Protein AF-A0A6G9FBU6-F1 (afdb_monomer)

Foldseek 3Di:
DQPPPVLLQDWPSQAAFWKKKKKKFPDDQVLLQVQFQVQFPDPDQAGADEDPSDDRNRQQVVCCVVQVDLQRYWYWHWDDDVRIIMTMIGGHHPPRGHDCLSSQAPFMKMKIFTPTCVVVDTHGQKIWIYHNSDTPDIHGLVVDPVSDDPDDPDDDDDPPDDDD

Mean predicted aligned error: 11.24 Å

Structure (mmCIF, N/CA/C/O backbone):
data_AF-A0A6G9FBU6-F1
#
_entry.id   AF-A0A6G9FBU6-F1
#
loop_
_atom_site.group_PDB
_atom_site.id
_atom_site.type_symbol
_atom_site.label_atom_id
_atom_site.label_alt_id
_atom_site.label_comp_id
_atom_site.label_asym_id
_atom_site.label_entity_id
_atom_site.label_seq_id
_atom_site.pdbx_PDB_ins_code
_atom_site.Cartn_x
_atom_site.Cartn_y
_atom_site.Cartn_z
_atom_site.occupancy
_atom_site.B_iso_or_equiv
_atom_site.auth_seq_id
_atom_site.auth_comp_id
_atom_site.auth_asym_id
_atom_site.auth_atom_id
_atom_site.pdbx_PDB_model_num
ATOM 1 N N . MET A 1 1 ? 3.720 20.455 5.615 1.00 29.28 1 MET A N 1
ATOM 2 C CA . MET A 1 1 ? 2.612 20.128 4.695 1.00 29.28 1 MET A CA 1
ATOM 3 C C . MET A 1 1 ? 3.011 18.840 4.021 1.00 29.28 1 MET A C 1
ATOM 5 O O . MET A 1 1 ? 3.979 18.853 3.279 1.00 29.28 1 MET A O 1
ATOM 9 N N . THR A 1 2 ? 2.375 17.727 4.366 1.00 43.16 2 THR A N 1
ATOM 10 C CA . THR A 1 2 ? 2.583 16.471 3.651 1.00 43.16 2 THR A CA 1
ATOM 11 C C . THR A 1 2 ? 1.822 16.586 2.341 1.00 43.16 2 THR A C 1
ATOM 13 O O . THR A 1 2 ? 0.592 16.595 2.342 1.00 43.16 2 THR A O 1
ATOM 16 N N . ASP A 1 3 ? 2.536 16.749 1.228 1.00 52.94 3 ASP A N 1
ATOM 17 C CA . ASP A 1 3 ? 1.919 16.600 -0.086 1.00 52.94 3 ASP A CA 1
ATOM 18 C C . ASP A 1 3 ? 1.269 15.216 -0.108 1.00 52.94 3 ASP A C 1
ATOM 20 O O . ASP A 1 3 ? 1.951 14.201 0.066 1.00 52.94 3 ASP A O 1
ATOM 24 N N . GLY A 1 4 ? -0.065 15.196 -0.187 1.00 59.97 4 GLY A N 1
ATOM 25 C CA . GLY A 1 4 ? -0.867 13.977 -0.171 1.00 59.97 4 GLY A CA 1
ATOM 26 C C . GLY A 1 4 ? -0.549 13.071 -1.361 1.00 59.97 4 GLY A C 1
ATOM 27 O O . GLY A 1 4 ? 0.438 13.236 -2.063 1.00 59.97 4 GLY A O 1
ATOM 28 N N . THR A 1 5 ? -1.405 12.105 -1.658 1.00 62.03 5 THR A N 1
ATOM 29 C CA . THR A 1 5 ? -1.118 11.097 -2.693 1.00 62.03 5 THR A CA 1
ATOM 30 C C . THR A 1 5 ? -1.281 11.590 -4.138 1.00 62.03 5 THR A C 1
ATOM 32 O O . THR A 1 5 ? -1.130 10.803 -5.065 1.00 62.03 5 THR A O 1
ATOM 35 N N . THR A 1 6 ? -1.566 12.877 -4.365 1.00 64.25 6 THR A N 1
ATOM 36 C CA . THR A 1 6 ? -1.834 13.452 -5.699 1.00 64.25 6 THR A CA 1
ATOM 37 C C . THR A 1 6 ? -0.682 13.252 -6.688 1.00 64.25 6 THR A C 1
ATOM 39 O O . THR A 1 6 ? -0.919 13.131 -7.887 1.00 64.25 6 THR A O 1
ATOM 42 N N . TRP A 1 7 ? 0.557 13.174 -6.200 1.00 62.66 7 TRP A N 1
ATOM 43 C CA . TRP A 1 7 ? 1.735 12.931 -7.034 1.00 62.66 7 TRP A CA 1
ATOM 44 C C . TRP A 1 7 ? 1.733 11.537 -7.691 1.00 62.66 7 TRP A C 1
ATOM 46 O O . TRP A 1 7 ? 2.310 11.402 -8.763 1.00 62.66 7 TRP A O 1
ATOM 56 N N . LEU A 1 8 ? 1.013 10.543 -7.143 1.00 62.72 8 LEU A N 1
ATOM 57 C CA . LEU A 1 8 ? 0.842 9.220 -7.775 1.00 62.72 8 LEU A CA 1
ATOM 58 C C . LEU A 1 8 ? 0.133 9.299 -9.138 1.00 62.72 8 LEU A C 1
ATOM 60 O O . LEU A 1 8 ? 0.214 8.369 -9.932 1.00 62.72 8 LEU A O 1
ATOM 64 N N . ALA A 1 9 ? -0.594 10.388 -9.409 1.00 61.81 9 ALA A N 1
ATOM 65 C CA . ALA A 1 9 ? -1.254 10.618 -10.692 1.00 61.81 9 ALA A CA 1
ATOM 66 C C . ALA A 1 9 ? -0.344 11.316 -11.722 1.00 61.81 9 ALA A C 1
ATOM 68 O O . ALA A 1 9 ? -0.755 11.511 -12.869 1.00 61.81 9 ALA A O 1
ATOM 69 N N . ALA A 1 10 ? 0.865 11.734 -11.330 1.00 59.66 10 ALA A N 1
ATOM 70 C CA . ALA A 1 10 ? 1.817 12.346 -12.243 1.00 59.66 10 ALA A CA 1
ATOM 71 C C . ALA A 1 10 ? 2.391 11.298 -13.210 1.00 59.66 10 ALA A C 1
ATOM 73 O O . ALA A 1 10 ? 2.614 10.141 -12.866 1.00 59.66 10 ALA A O 1
ATOM 74 N N . ARG A 1 11 ? 2.630 11.716 -14.455 1.00 51.00 11 ARG A N 1
ATOM 75 C CA . ARG A 1 11 ? 3.251 10.880 -15.487 1.00 51.00 11 ARG A CA 1
ATOM 76 C C . ARG A 1 11 ? 4.742 10.724 -15.157 1.00 51.00 11 ARG A C 1
ATOM 78 O O . ARG A 1 11 ? 5.393 11.751 -15.008 1.00 51.00 11 ARG A O 1
ATOM 85 N N . GLN A 1 12 ? 5.251 9.486 -15.115 1.00 55.28 12 GLN A N 1
ATOM 86 C CA . GLN A 1 12 ? 6.602 9.137 -14.626 1.00 55.28 12 GLN A CA 1
ATOM 87 C C . GLN A 1 12 ? 6.748 9.487 -13.148 1.00 55.28 12 GLN A C 1
ATOM 89 O O . GLN A 1 12 ? 7.362 10.483 -12.764 1.00 55.28 12 GLN A O 1
ATOM 94 N N . SER A 1 13 ? 6.093 8.686 -12.321 1.00 54.53 13 SER A N 1
ATOM 95 C CA . SER A 1 13 ? 5.977 8.906 -10.890 1.00 54.53 13 SER A CA 1
ATOM 96 C C . SER A 1 13 ? 7.271 8.440 -10.212 1.00 54.53 13 SER A C 1
ATOM 98 O O . SER A 1 13 ? 7.280 7.428 -9.535 1.00 54.53 13 SER A O 1
ATOM 100 N N . ILE A 1 14 ? 8.354 9.197 -10.439 1.00 52.06 14 ILE A N 1
ATOM 101 C CA . ILE A 1 14 ? 9.617 9.371 -9.681 1.00 52.06 14 ILE A CA 1
ATOM 102 C C . ILE A 1 14 ? 10.425 8.100 -9.299 1.00 52.06 14 ILE A C 1
ATOM 104 O O . ILE A 1 14 ? 11.606 8.227 -8.994 1.00 52.06 14 ILE A O 1
ATOM 108 N N . ALA A 1 15 ? 9.880 6.885 -9.358 1.00 55.84 15 ALA A N 1
ATOM 109 C CA . ALA A 1 15 ? 10.544 5.647 -8.963 1.00 55.84 15 ALA A CA 1
ATOM 110 C C . ALA A 1 15 ? 10.760 4.704 -10.150 1.00 55.84 15 ALA A C 1
ATOM 112 O O . ALA A 1 15 ? 9.829 4.320 -10.858 1.00 55.84 15 ALA A O 1
ATOM 113 N N . PHE A 1 16 ? 12.017 4.308 -1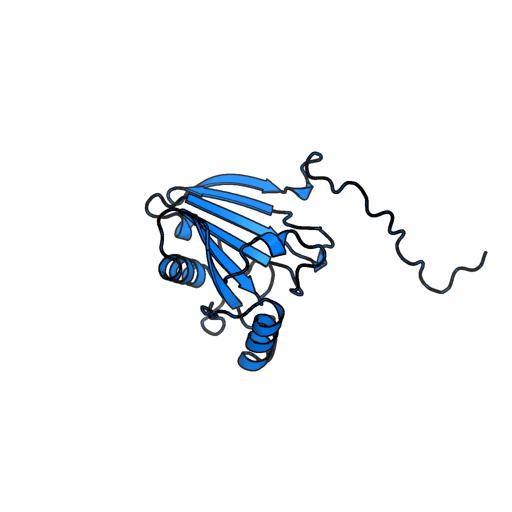0.324 1.00 50.94 16 PHE A N 1
ATOM 114 C CA . PHE A 1 16 ? 12.436 3.228 -11.208 1.00 50.94 16 PHE A CA 1
ATOM 115 C C . PHE A 1 16 ? 11.820 1.905 -10.704 1.00 50.94 16 PHE A C 1
ATOM 117 O O . PHE A 1 16 ? 11.925 1.614 -9.519 1.00 50.94 16 PHE A O 1
ATOM 124 N N . GLY A 1 17 ? 11.127 1.140 -11.557 1.00 56.94 17 GLY A N 1
ATOM 125 C CA . GLY A 1 17 ? 10.496 -0.144 -11.187 1.00 56.94 17 GLY A CA 1
ATOM 126 C C . GLY A 1 17 ? 9.031 -0.093 -10.706 1.00 56.94 17 GLY A C 1
ATOM 127 O O . GLY A 1 17 ? 8.381 -1.136 -10.652 1.00 56.94 17 GLY A O 1
ATOM 128 N N . GLY A 1 18 ? 8.461 1.093 -10.445 1.00 66.38 18 GLY A N 1
ATOM 129 C CA . GLY A 1 18 ? 7.042 1.274 -10.086 1.00 66.38 18 GLY A CA 1
ATOM 130 C C . GLY A 1 18 ? 6.733 1.407 -8.585 1.00 66.38 18 GLY A C 1
ATOM 131 O O . GLY A 1 18 ? 7.623 1.688 -7.786 1.00 66.38 18 GLY A O 1
ATOM 132 N N . HIS A 1 19 ? 5.456 1.276 -8.189 1.00 73.19 19 HIS A N 1
ATOM 133 C CA . HIS A 1 19 ? 5.036 1.364 -6.779 1.00 73.19 19 HIS A CA 1
ATOM 134 C C . HIS A 1 19 ? 4.084 0.253 -6.354 1.00 73.19 19 HIS A C 1
ATOM 136 O O . HIS A 1 19 ? 3.137 -0.106 -7.059 1.00 73.19 19 HIS A O 1
ATOM 142 N N . TYR A 1 20 ? 4.265 -0.155 -5.100 1.00 82.31 20 TYR A N 1
ATOM 143 C CA . TYR A 1 20 ? 3.299 -0.906 -4.315 1.00 82.31 20 TYR A CA 1
ATOM 144 C C . TYR A 1 20 ? 2.672 0.036 -3.275 1.00 82.31 20 TYR A C 1
ATOM 146 O O . TYR A 1 20 ? 3.335 0.509 -2.349 1.00 82.31 20 TYR A O 1
ATOM 154 N N . VAL A 1 21 ? 1.394 0.370 -3.459 1.00 87.00 21 VAL A N 1
ATOM 155 C CA . VAL A 1 21 ? 0.656 1.333 -2.631 1.00 87.00 21 VAL A CA 1
ATOM 156 C C . VAL A 1 21 ? -0.474 0.626 -1.900 1.00 87.00 21 VAL A C 1
ATOM 158 O O . VAL A 1 21 ? -1.362 0.038 -2.515 1.00 87.00 21 VAL A O 1
ATOM 161 N N . VAL A 1 22 ? -0.494 0.759 -0.577 1.00 90.69 22 VAL A N 1
ATOM 162 C CA . VAL A 1 22 ? -1.532 0.184 0.279 1.00 90.69 22 VAL A CA 1
ATOM 163 C C . VAL A 1 22 ? -2.272 1.284 1.014 1.00 90.69 22 VAL A C 1
ATOM 165 O O . VAL A 1 22 ? -1.677 2.101 1.709 1.00 90.69 22 VAL A O 1
ATOM 168 N N . LEU A 1 23 ? -3.594 1.280 0.878 1.00 91.81 23 LEU A N 1
ATOM 169 C CA . LEU A 1 23 ? -4.526 2.141 1.597 1.00 91.81 23 LEU A CA 1
ATOM 170 C C . LEU A 1 23 ? -5.306 1.276 2.581 1.00 91.81 23 LEU A C 1
ATOM 172 O O . LEU A 1 23 ? -5.965 0.323 2.171 1.00 91.81 23 LEU A O 1
ATOM 176 N N . ALA A 1 24 ? -5.273 1.613 3.866 1.00 93.69 24 ALA A N 1
ATOM 177 C CA . ALA A 1 24 ? -5.957 0.867 4.912 1.00 93.69 24 ALA A CA 1
ATOM 178 C C . ALA A 1 24 ? -6.825 1.769 5.796 1.00 93.69 24 ALA A C 1
ATOM 180 O O . ALA A 1 24 ? -6.434 2.881 6.151 1.00 93.69 24 ALA A O 1
ATOM 181 N N . ARG A 1 25 ? -8.012 1.289 6.173 1.00 94.38 25 ARG A N 1
ATOM 182 C CA . ARG A 1 25 ? -8.918 1.987 7.098 1.00 94.38 25 ARG A CA 1
ATOM 183 C C . ARG A 1 25 ? -9.085 1.192 8.382 1.00 94.38 25 ARG A C 1
ATOM 185 O O . ARG A 1 25 ? -9.408 0.009 8.325 1.00 94.38 25 ARG A O 1
ATOM 192 N N . GLY A 1 26 ? -8.938 1.868 9.521 1.00 91.19 26 GLY A N 1
ATOM 193 C CA . GLY A 1 26 ? -9.073 1.259 10.849 1.00 91.19 26 GLY A CA 1
ATOM 194 C C . GLY A 1 26 ? -7.755 0.814 11.490 1.00 91.19 26 GLY A C 1
ATOM 195 O O . GLY A 1 26 ? -7.799 0.099 12.483 1.00 91.19 26 GLY A O 1
ATOM 196 N N . VAL A 1 27 ? -6.608 1.239 10.947 1.00 93.44 27 VAL A N 1
ATOM 197 C CA . VAL A 1 27 ? -5.261 0.977 11.493 1.00 93.44 27 VAL A CA 1
ATOM 198 C C . VAL A 1 27 ? -4.424 2.254 11.536 1.00 93.44 27 VAL A C 1
ATOM 200 O O . VAL A 1 27 ? -4.665 3.202 10.774 1.00 93.44 27 VAL A O 1
ATOM 203 N N . SER A 1 28 ? -3.440 2.305 12.434 1.00 90.94 28 SER A N 1
ATOM 204 C CA . SER A 1 28 ? -2.442 3.382 12.443 1.00 90.94 28 SER A CA 1
ATOM 205 C C . SER A 1 28 ? -1.413 3.215 11.308 1.00 90.94 28 SER A C 1
ATOM 207 O O . SER A 1 28 ? -1.308 2.128 10.744 1.00 90.94 28 SER A O 1
ATOM 209 N N . PRO A 1 29 ? -0.671 4.279 10.940 1.00 88.81 29 PRO A N 1
ATOM 210 C CA . PRO A 1 29 ? 0.459 4.183 10.012 1.00 88.81 29 PRO A CA 1
ATOM 211 C C . PRO A 1 29 ? 1.485 3.136 10.434 1.00 88.81 29 PRO A C 1
ATOM 213 O O . PRO A 1 29 ? 1.853 2.298 9.619 1.00 88.81 29 PRO A O 1
ATOM 216 N N . ASP A 1 30 ? 1.865 3.139 11.709 1.00 87.88 30 ASP A N 1
ATOM 217 C CA . ASP A 1 30 ? 2.859 2.204 12.242 1.00 87.88 30 ASP A CA 1
ATOM 218 C C . ASP A 1 30 ? 2.336 0.763 12.202 1.00 87.88 30 ASP A C 1
ATOM 220 O O . ASP A 1 30 ? 3.012 -0.134 11.715 1.00 87.88 30 ASP A O 1
ATOM 224 N N . GLU A 1 31 ? 1.076 0.547 12.593 1.00 91.44 31 GLU A N 1
ATOM 225 C CA . GLU A 1 31 ? 0.449 -0.774 12.515 1.00 91.44 31 GLU A CA 1
ATOM 226 C C . GLU A 1 31 ? 0.324 -1.266 11.066 1.00 91.44 31 GLU A C 1
ATOM 228 O O . GLU A 1 31 ? 0.460 -2.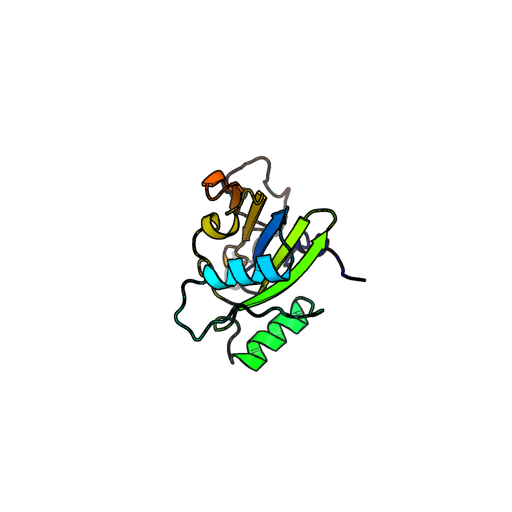461 10.799 1.00 91.44 31 GLU A O 1
ATOM 233 N N . LEU A 1 32 ? 0.061 -0.365 10.112 1.00 90.38 32 LEU A N 1
ATOM 234 C CA . LEU A 1 32 ? 0.065 -0.715 8.695 1.00 90.38 32 LEU A CA 1
ATOM 235 C C . LEU A 1 32 ? 1.467 -1.137 8.239 1.00 90.38 32 LEU A C 1
ATOM 237 O O . LEU A 1 32 ? 1.587 -2.142 7.544 1.00 90.38 32 LEU A O 1
ATOM 241 N N . ALA A 1 33 ? 2.507 -0.405 8.637 1.00 88.06 33 ALA A N 1
ATOM 242 C CA . ALA A 1 33 ? 3.886 -0.737 8.299 1.00 88.06 33 ALA A CA 1
ATOM 243 C C . ALA A 1 33 ? 4.303 -2.098 8.865 1.00 88.06 33 ALA A C 1
ATOM 245 O O . ALA A 1 33 ? 4.799 -2.929 8.110 1.00 88.06 33 ALA A O 1
ATOM 246 N N . ASP A 1 34 ? 4.008 -2.369 10.139 1.00 88.31 34 ASP A N 1
ATOM 247 C CA . ASP A 1 34 ? 4.299 -3.656 10.783 1.00 88.31 34 ASP A CA 1
ATOM 248 C C . ASP A 1 34 ? 3.621 -4.820 10.048 1.00 88.31 34 ASP A C 1
ATOM 250 O O . ASP A 1 34 ? 4.226 -5.865 9.790 1.00 88.31 34 ASP A O 1
ATOM 254 N N . ARG A 1 35 ? 2.350 -4.636 9.666 1.00 91.06 35 ARG A N 1
ATOM 255 C CA . ARG A 1 35 ? 1.593 -5.645 8.915 1.00 91.06 35 ARG A CA 1
ATOM 256 C C . ARG A 1 35 ? 2.172 -5.886 7.522 1.00 91.06 35 ARG A C 1
ATOM 258 O O . ARG A 1 35 ? 2.121 -7.023 7.069 1.00 91.06 35 ARG A O 1
ATOM 265 N N . LEU A 1 36 ? 2.689 -4.853 6.856 1.00 88.12 36 LEU A N 1
ATOM 266 C CA . LEU A 1 36 ? 3.305 -4.963 5.529 1.00 88.12 36 LEU A CA 1
ATOM 267 C C . LEU A 1 36 ? 4.709 -5.562 5.579 1.00 88.12 36 LEU A C 1
ATOM 269 O O . LEU A 1 36 ? 5.049 -6.384 4.734 1.00 88.12 36 LEU A O 1
ATOM 273 N N . ALA A 1 37 ? 5.508 -5.204 6.582 1.00 84.25 37 ALA A N 1
ATOM 274 C CA . ALA A 1 37 ? 6.814 -5.814 6.805 1.00 84.25 37 ALA A CA 1
ATOM 275 C C . ALA A 1 37 ? 6.682 -7.335 6.997 1.00 84.25 37 ALA A C 1
ATOM 277 O O . ALA A 1 37 ? 7.468 -8.103 6.453 1.00 84.25 37 ALA A O 1
ATOM 278 N N . ALA A 1 38 ? 5.624 -7.781 7.684 1.00 85.75 38 ALA A N 1
ATOM 279 C CA . ALA A 1 38 ? 5.321 -9.199 7.866 1.00 85.75 38 ALA A CA 1
ATOM 280 C C . ALA A 1 38 ? 4.873 -9.939 6.586 1.00 85.75 38 ALA A C 1
ATOM 282 O O . ALA A 1 38 ? 4.728 -11.161 6.630 1.00 85.75 38 ALA A O 1
ATOM 283 N 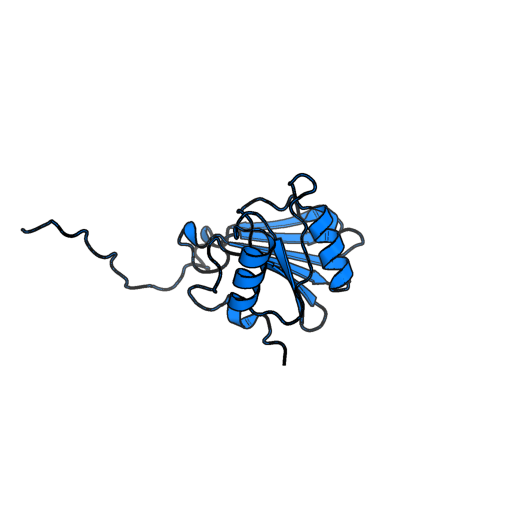N . THR A 1 39 ? 4.618 -9.235 5.476 1.00 84.81 39 THR A N 1
ATOM 284 C CA . THR A 1 39 ? 4.269 -9.840 4.177 1.00 84.81 39 THR A CA 1
ATOM 285 C C . THR A 1 39 ? 5.419 -9.825 3.170 1.00 84.81 39 THR A C 1
ATOM 287 O O . THR A 1 39 ? 5.220 -10.270 2.047 1.00 84.81 39 THR A O 1
ATOM 290 N N . VAL A 1 40 ? 6.602 -9.313 3.519 1.00 81.81 40 VAL A N 1
ATOM 291 C CA . VAL A 1 40 ? 7.768 -9.334 2.619 1.00 81.81 40 VAL A CA 1
ATOM 292 C C . VAL A 1 40 ? 8.279 -10.773 2.473 1.00 81.81 40 VAL A C 1
ATOM 294 O O . VAL A 1 40 ? 8.470 -11.470 3.468 1.00 81.81 40 VAL A O 1
ATOM 297 N N . LEU A 1 41 ? 8.476 -11.228 1.233 1.00 73.81 41 LEU A N 1
ATOM 298 C CA . LEU A 1 41 ? 8.826 -12.616 0.893 1.00 73.81 41 LEU A CA 1
ATOM 299 C C . LEU A 1 41 ? 10.321 -12.957 1.038 1.00 73.81 41 LEU A C 1
ATOM 301 O O . LEU A 1 41 ? 10.687 -14.127 0.902 1.00 73.81 41 LEU A O 1
ATOM 305 N N . TYR A 1 42 ? 11.191 -11.976 1.295 1.00 63.97 42 TYR A N 1
ATOM 306 C CA . TYR A 1 42 ? 12.627 -12.213 1.458 1.00 63.97 42 TYR A CA 1
ATOM 307 C C . TYR A 1 42 ? 13.020 -12.717 2.843 1.00 63.97 42 TYR A C 1
ATOM 309 O O . TYR A 1 42 ? 12.385 -12.427 3.856 1.00 63.97 42 TYR A O 1
ATOM 317 N N . ASP A 1 43 ? 14.146 -13.433 2.869 1.00 52.28 43 ASP A N 1
ATOM 318 C CA . ASP A 1 43 ? 14.883 -13.708 4.094 1.00 52.28 43 ASP A CA 1
ATOM 319 C C . ASP A 1 43 ? 15.442 -12.394 4.680 1.00 52.28 43 ASP A C 1
ATOM 321 O O . ASP A 1 43 ? 15.675 -11.422 3.961 1.00 52.28 43 ASP A O 1
ATOM 325 N N . THR A 1 44 ? 15.615 -12.401 5.997 1.00 50.44 44 THR A N 1
ATOM 326 C CA . THR A 1 44 ? 15.917 -11.345 6.989 1.00 50.44 44 THR A CA 1
ATOM 327 C C . THR A 1 44 ? 16.739 -10.082 6.630 1.00 50.44 44 THR A C 1
ATOM 329 O O . THR A 1 44 ? 16.816 -9.188 7.472 1.00 50.44 44 THR A O 1
ATOM 332 N N . GLU A 1 45 ? 17.329 -9.940 5.442 1.00 47.78 45 GLU A N 1
ATOM 333 C CA . GLU A 1 45 ? 18.140 -8.772 5.046 1.00 47.78 45 GLU A CA 1
ATOM 334 C C . GLU A 1 45 ? 17.321 -7.596 4.476 1.00 47.78 45 GLU A C 1
ATOM 336 O O . GLU A 1 45 ? 17.746 -6.447 4.592 1.00 47.78 45 GLU A O 1
ATOM 341 N N . HIS A 1 46 ? 16.112 -7.838 3.957 1.00 52.53 46 HIS A N 1
ATOM 342 C CA . HIS A 1 46 ? 15.288 -6.806 3.309 1.00 52.53 46 HIS A CA 1
ATOM 343 C C . HIS A 1 46 ? 14.171 -6.348 4.249 1.00 52.53 46 HIS A C 1
ATOM 345 O O . HIS A 1 46 ? 13.070 -6.899 4.270 1.00 52.53 46 HIS A O 1
ATOM 351 N N . THR A 1 47 ? 14.463 -5.351 5.084 1.00 58.47 47 THR A N 1
ATOM 352 C CA . THR A 1 47 ? 13.483 -4.828 6.046 1.00 58.47 47 THR A CA 1
ATOM 353 C C . THR A 1 47 ? 12.725 -3.652 5.447 1.00 58.47 47 THR A C 1
ATOM 355 O O . THR A 1 47 ? 13.332 -2.651 5.073 1.00 58.47 47 THR A O 1
ATOM 358 N N . ALA A 1 48 ? 11.394 -3.744 5.418 1.00 57.22 48 ALA A N 1
ATOM 359 C CA . ALA A 1 48 ? 10.540 -2.601 5.133 1.00 57.22 48 ALA A CA 1
ATOM 360 C C . ALA A 1 48 ? 10.649 -1.583 6.282 1.00 57.22 48 ALA A C 1
ATOM 362 O O . ALA A 1 48 ? 10.141 -1.821 7.379 1.00 57.22 48 ALA A O 1
ATOM 363 N N . VAL A 1 49 ? 11.334 -0.463 6.053 1.00 62.06 49 VAL A N 1
ATOM 364 C CA . VAL A 1 49 ? 11.558 0.570 7.078 1.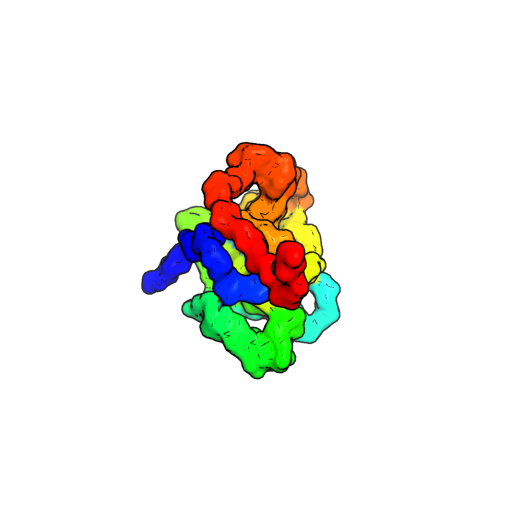00 62.06 49 VAL A CA 1
ATOM 365 C C . VAL A 1 49 ? 10.666 1.783 6.846 1.00 62.06 49 VAL A C 1
ATOM 367 O O . VAL A 1 49 ? 10.406 2.166 5.710 1.00 62.06 49 VAL A O 1
ATOM 370 N N . THR A 1 50 ? 10.178 2.405 7.919 1.00 65.00 50 THR A N 1
ATOM 371 C CA . THR A 1 50 ? 9.386 3.641 7.837 1.00 65.00 50 THR A CA 1
ATOM 372 C C . THR A 1 50 ? 10.301 4.830 7.600 1.00 65.00 50 THR A C 1
ATOM 374 O O . THR A 1 50 ? 11.214 5.064 8.394 1.00 65.00 50 THR A O 1
ATOM 377 N N . VAL A 1 51 ? 10.048 5.612 6.553 1.00 62.66 51 VAL A N 1
ATOM 378 C CA . VAL A 1 51 ? 11.044 6.579 6.077 1.00 62.66 51 VAL A CA 1
ATOM 379 C C . VAL A 1 51 ? 10.549 8.016 6.177 1.00 62.66 51 VAL A C 1
ATOM 381 O O . VAL A 1 51 ? 10.459 8.730 5.188 1.00 62.66 51 VAL A O 1
ATOM 384 N N . GLY A 1 52 ? 10.228 8.428 7.409 1.00 60.31 52 GLY A N 1
ATOM 385 C CA . GLY A 1 52 ? 10.017 9.825 7.820 1.00 60.31 52 GLY A CA 1
ATOM 386 C C . GLY A 1 52 ? 9.261 10.724 6.827 1.00 60.31 52 GLY A C 1
ATOM 387 O O . GLY A 1 52 ? 8.321 10.298 6.161 1.00 60.31 52 GLY A O 1
ATOM 388 N N . ASP A 1 53 ? 9.688 11.987 6.730 1.00 59.88 53 ASP A N 1
ATOM 389 C CA . ASP A 1 53 ? 9.146 12.982 5.787 1.00 59.88 53 ASP A CA 1
ATOM 390 C C . ASP A 1 53 ? 9.818 12.918 4.396 1.00 59.88 53 ASP A C 1
ATOM 392 O O . ASP A 1 53 ? 9.710 13.858 3.603 1.00 59.88 53 ASP A O 1
ATOM 396 N N . HIS A 1 54 ? 10.531 11.831 4.080 1.00 61.22 54 HIS A N 1
ATOM 397 C CA . HIS A 1 54 ? 11.247 11.712 2.813 1.00 61.22 54 HIS A CA 1
ATOM 398 C C . HIS A 1 54 ? 10.268 11.633 1.632 1.00 61.22 54 HIS A C 1
ATOM 400 O O . HIS A 1 54 ? 9.247 10.937 1.654 1.00 61.22 54 HIS A O 1
ATOM 406 N N . THR A 1 55 ? 10.577 12.387 0.580 1.00 63.19 55 THR A N 1
ATOM 407 C CA . THR A 1 55 ? 9.847 12.394 -0.694 1.00 63.19 55 THR A CA 1
ATOM 408 C C . THR A 1 55 ? 10.589 11.530 -1.719 1.00 63.19 55 THR A C 1
ATOM 410 O O . THR A 1 55 ? 11.748 11.182 -1.505 1.00 63.19 55 THR A O 1
ATOM 413 N N . GLY A 1 56 ? 9.926 11.154 -2.819 1.00 64.56 56 GLY A N 1
ATOM 414 C CA . GLY A 1 56 ? 10.341 10.038 -3.685 1.00 64.56 56 GLY A CA 1
ATOM 415 C C . GLY A 1 56 ? 11.825 9.973 -4.075 1.00 64.56 56 GLY A C 1
ATOM 416 O O . GLY A 1 56 ? 12.435 8.920 -3.916 1.00 64.56 56 GLY A O 1
ATOM 417 N N . GLU A 1 57 ? 12.423 11.079 -4.521 1.00 67.38 57 GLU A N 1
ATOM 418 C CA . GLU A 1 57 ? 13.846 11.119 -4.902 1.00 67.38 57 GLU A CA 1
ATOM 419 C C . GLU A 1 57 ? 14.761 10.920 -3.684 1.00 67.38 57 GLU A C 1
ATOM 421 O O . GLU A 1 57 ? 15.553 9.984 -3.659 1.00 67.38 57 GLU A O 1
ATOM 426 N N . SER A 1 58 ? 14.549 11.694 -2.613 1.00 70.81 58 SER A N 1
ATOM 427 C CA . SER A 1 58 ? 15.331 11.584 -1.368 1.00 70.81 58 SER A CA 1
ATOM 428 C C . SER A 1 58 ? 15.208 10.218 -0.685 1.00 70.81 58 SER A C 1
ATOM 430 O O . SER A 1 58 ? 16.101 9.790 0.039 1.00 70.81 58 SER A O 1
ATOM 432 N N . LEU A 1 59 ? 14.085 9.532 -0.901 1.00 70.94 59 LEU A N 1
ATOM 433 C CA . LEU A 1 59 ? 13.845 8.191 -0.394 1.00 70.94 59 LEU A CA 1
ATOM 434 C C . LEU A 1 59 ? 14.577 7.135 -1.232 1.00 70.94 59 LEU A C 1
ATOM 436 O O . LEU A 1 59 ? 15.142 6.198 -0.679 1.00 70.94 59 LEU A O 1
ATOM 440 N N . SER A 1 60 ? 14.608 7.311 -2.552 1.00 69.25 60 SER A N 1
ATOM 441 C CA . SER A 1 60 ? 15.351 6.429 -3.457 1.00 69.25 60 SER A CA 1
ATOM 442 C C . SER A 1 60 ? 16.860 6.534 -3.224 1.00 69.25 60 SER A C 1
ATOM 444 O O . SER A 1 60 ? 17.538 5.512 -3.161 1.00 69.25 60 SER A O 1
ATOM 446 N N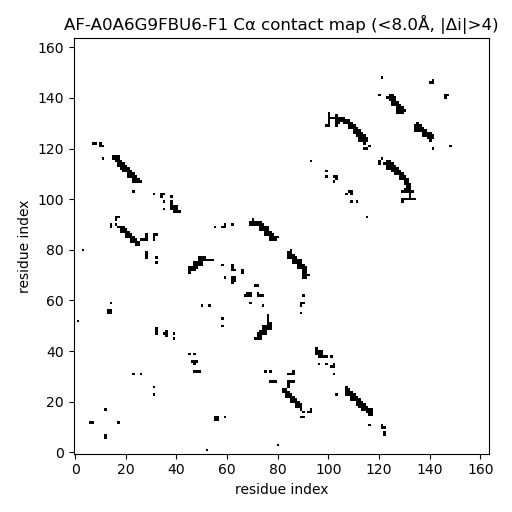 . GLU A 1 61 ? 17.367 7.754 -3.017 1.00 74.75 61 GLU A N 1
ATOM 447 C CA . GLU A 1 61 ? 18.755 8.004 -2.612 1.00 74.75 61 GLU A CA 1
ATOM 448 C C . GLU A 1 61 ? 19.074 7.328 -1.277 1.00 74.75 61 GLU A C 1
ATOM 450 O O . GLU A 1 61 ? 20.057 6.604 -1.179 1.00 74.75 61 GLU A O 1
ATOM 455 N N . LEU A 1 62 ? 18.205 7.480 -0.273 1.00 74.81 62 LEU A N 1
ATOM 456 C CA . LEU A 1 62 ? 18.407 6.866 1.038 1.00 74.81 62 LEU A CA 1
ATOM 457 C C . LEU A 1 62 ? 18.455 5.331 0.977 1.00 74.81 62 LEU A C 1
ATOM 459 O O . LEU A 1 62 ? 19.287 4.730 1.655 1.00 74.81 62 LEU A O 1
ATOM 463 N N . ILE A 1 63 ? 17.586 4.690 0.188 1.00 75.31 63 ILE A N 1
ATOM 464 C CA . ILE A 1 63 ? 17.619 3.230 0.002 1.00 75.31 63 ILE A CA 1
ATOM 465 C C . ILE A 1 63 ? 18.920 2.814 -0.686 1.00 75.31 63 ILE A C 1
ATOM 467 O O . ILE A 1 63 ? 19.618 1.938 -0.180 1.00 75.31 63 ILE A O 1
ATOM 471 N N . ASN A 1 64 ? 19.301 3.487 -1.770 1.00 75.44 64 ASN A N 1
ATOM 472 C CA . ASN A 1 64 ? 20.549 3.194 -2.468 1.00 75.44 64 ASN A CA 1
ATOM 473 C C . ASN A 1 64 ? 21.788 3.398 -1.572 1.00 75.44 64 ASN A C 1
ATOM 475 O O . ASN A 1 64 ? 22.686 2.562 -1.565 1.00 75.44 64 ASN A O 1
ATOM 479 N N . ASP A 1 65 ? 21.826 4.465 -0.773 1.00 77.50 65 ASP A N 1
ATOM 480 C CA . ASP A 1 65 ? 22.928 4.752 0.153 1.00 77.50 65 ASP A CA 1
ATOM 481 C C . ASP A 1 65 ? 23.000 3.753 1.318 1.00 77.50 65 ASP A C 1
ATOM 483 O O . ASP A 1 65 ? 24.086 3.453 1.816 1.00 77.50 65 ASP A O 1
ATOM 487 N N . THR A 1 66 ? 21.851 3.236 1.764 1.00 75.50 66 THR A N 1
ATOM 488 C CA . THR A 1 66 ? 21.771 2.302 2.897 1.00 75.50 66 THR A CA 1
ATOM 489 C C . THR A 1 66 ? 22.101 0.869 2.484 1.00 75.50 66 THR A C 1
ATOM 491 O O . THR A 1 66 ? 22.802 0.173 3.218 1.00 75.50 66 THR A O 1
ATOM 494 N N . TYR A 1 67 ? 21.603 0.428 1.326 1.00 72.06 67 TYR A N 1
ATOM 495 C CA . TYR A 1 67 ? 21.652 -0.974 0.899 1.00 72.06 67 TYR A CA 1
ATOM 496 C C . TYR A 1 67 ? 22.623 -1.228 -0.265 1.00 72.06 67 TYR A C 1
ATOM 498 O O . TYR A 1 67 ? 22.949 -2.374 -0.549 1.00 72.06 67 TYR A O 1
ATOM 506 N N . GLY A 1 68 ? 23.145 -0.182 -0.911 1.00 71.81 68 GLY A N 1
ATOM 507 C CA . GLY A 1 68 ? 24.087 -0.283 -2.032 1.00 71.81 68 GLY A CA 1
ATOM 508 C C . GLY A 1 68 ? 23.435 -0.548 -3.395 1.00 71.81 68 GLY A C 1
ATOM 509 O O . GLY A 1 68 ? 24.072 -0.286 -4.416 1.00 71.81 68 GLY A O 1
ATOM 510 N N . ASP A 1 69 ? 22.181 -1.009 -3.410 1.00 71.75 69 ASP A N 1
ATOM 511 C CA . ASP A 1 69 ? 21.317 -1.140 -4.585 1.00 71.75 69 ASP A CA 1
ATOM 512 C C . ASP A 1 69 ? 19.863 -0.802 -4.194 1.00 71.75 69 ASP A C 1
ATOM 514 O O . ASP A 1 69 ? 19.387 -1.150 -3.112 1.00 71.75 69 ASP A O 1
ATOM 518 N N . TYR A 1 70 ? 19.141 -0.124 -5.087 1.00 68.44 70 TYR A N 1
ATOM 519 C CA . TYR A 1 70 ? 17.717 0.188 -4.944 1.00 68.44 70 TYR A CA 1
ATOM 520 C C . TYR A 1 70 ? 16.832 -1.067 -4.843 1.00 68.44 70 TYR A C 1
ATOM 522 O O . TYR A 1 70 ? 15.772 -1.030 -4.219 1.00 68.44 70 TYR A O 1
ATOM 530 N N . TYR A 1 71 ? 17.259 -2.179 -5.443 1.00 71.19 71 TYR A N 1
ATOM 531 C CA . TYR A 1 71 ? 16.540 -3.453 -5.400 1.00 71.19 71 TYR A CA 1
ATOM 532 C C . TYR A 1 71 ? 16.747 -4.240 -4.103 1.00 71.19 71 TYR A C 1
ATOM 534 O O . TYR A 1 71 ? 15.977 -5.162 -3.844 1.00 71.19 71 TYR A O 1
ATOM 542 N N . ASP A 1 72 ? 17.739 -3.867 -3.294 1.00 74.38 72 AS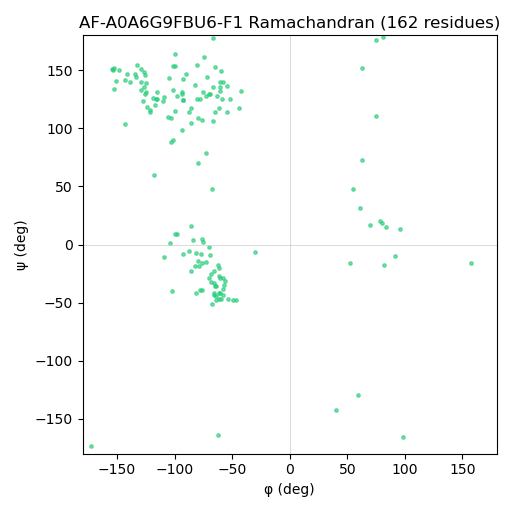P A N 1
ATOM 543 C CA . ASP A 1 72 ? 18.145 -4.616 -2.099 1.00 74.38 72 ASP A CA 1
ATOM 544 C C . ASP A 1 72 ? 17.526 -4.041 -0.805 1.00 74.38 72 ASP A C 1
ATOM 546 O O . ASP A 1 72 ? 17.858 -4.448 0.309 1.00 74.38 72 ASP A O 1
ATOM 550 N N . GLY A 1 73 ? 16.583 -3.099 -0.919 1.00 74.06 73 GLY A N 1
ATOM 551 C CA . GLY A 1 73 ? 15.878 -2.525 0.224 1.00 74.06 73 GLY A CA 1
ATOM 552 C C . GLY A 1 73 ? 14.487 -2.009 -0.125 1.00 74.06 73 GLY A C 1
ATOM 553 O O . GLY A 1 73 ? 14.231 -1.587 -1.249 1.00 74.06 73 GLY A O 1
ATOM 554 N N . ILE A 1 74 ? 13.588 -2.015 0.866 1.00 78.31 74 ILE A N 1
ATOM 555 C CA . ILE A 1 74 ? 12.218 -1.511 0.723 1.00 78.31 74 ILE A CA 1
ATOM 556 C C . ILE A 1 74 ? 11.980 -0.384 1.734 1.00 78.31 74 ILE A C 1
ATOM 558 O O . ILE A 1 74 ? 11.975 -0.587 2.947 1.00 78.31 74 ILE A O 1
ATOM 562 N N . GLY A 1 75 ? 11.745 0.826 1.239 1.00 78.88 75 GLY A N 1
ATOM 563 C CA . GLY A 1 75 ? 11.353 1.981 2.040 1.00 78.88 75 GLY A CA 1
ATOM 564 C C . GLY A 1 75 ? 9.846 2.203 2.006 1.00 78.88 75 GLY A C 1
ATOM 565 O O . GLY A 1 75 ? 9.261 2.331 0.934 1.00 78.88 75 GLY A O 1
ATOM 566 N N . LEU A 1 76 ? 9.205 2.311 3.171 1.00 81.69 76 LEU A N 1
ATOM 567 C CA . LEU A 1 76 ? 7.791 2.661 3.293 1.00 81.69 76 LEU A CA 1
ATOM 568 C C . LEU A 1 76 ? 7.617 4.140 3.643 1.00 81.69 76 LEU A C 1
ATOM 570 O O . LEU A 1 76 ? 7.929 4.587 4.753 1.00 81.69 76 LEU A O 1
ATOM 574 N N . ARG A 1 77 ? 7.021 4.896 2.720 1.00 82.06 77 ARG A N 1
ATOM 575 C CA . ARG A 1 77 ? 6.494 6.231 3.007 1.00 82.06 77 ARG A CA 1
ATOM 576 C C . ARG A 1 77 ? 5.080 6.107 3.555 1.00 82.06 77 ARG A C 1
ATOM 578 O O . ARG A 1 77 ? 4.174 5.658 2.852 1.00 82.06 77 ARG A O 1
ATOM 585 N N . LEU A 1 78 ? 4.889 6.539 4.795 1.00 84.44 78 LEU A N 1
ATOM 586 C CA . LEU A 1 78 ? 3.609 6.452 5.486 1.00 84.44 78 LEU A CA 1
ATOM 587 C C . LEU A 1 78 ? 2.872 7.788 5.503 1.00 84.44 78 LEU A C 1
ATOM 589 O O . LEU A 1 78 ? 3.476 8.859 5.508 1.00 84.44 78 LEU A O 1
ATOM 593 N N . GLY A 1 79 ? 1.547 7.733 5.593 1.00 83.56 79 GLY A N 1
ATOM 594 C CA . GLY A 1 79 ? 0.758 8.923 5.864 1.00 83.56 79 GLY A CA 1
ATOM 595 C C . GLY A 1 79 ? -0.713 8.642 6.116 1.00 83.56 79 GLY A C 1
ATOM 596 O O . GLY A 1 79 ? -1.154 7.499 6.238 1.00 83.56 79 GLY A O 1
ATOM 597 N N . ARG A 1 80 ? -1.484 9.724 6.227 1.00 86.25 80 ARG A N 1
ATOM 598 C CA . ARG A 1 80 ? -2.935 9.688 6.426 1.00 86.25 80 ARG A CA 1
ATOM 599 C C . ARG A 1 80 ? -3.645 10.669 5.507 1.00 86.25 80 ARG A C 1
ATOM 601 O O . ARG A 1 80 ? -3.129 11.749 5.228 1.00 86.25 80 ARG A O 1
ATOM 608 N N . ASN A 1 81 ? -4.843 10.294 5.078 1.00 83.06 81 ASN A N 1
ATOM 609 C CA . ASN A 1 81 ? -5.783 11.153 4.373 1.00 83.06 81 ASN A CA 1
ATOM 610 C C . ASN A 1 81 ? -7.215 10.822 4.827 1.00 83.06 81 ASN A C 1
ATOM 612 O O . ASN A 1 81 ? -7.781 9.796 4.445 1.00 83.06 81 ASN A O 1
ATOM 616 N N . GLY A 1 82 ? -7.786 11.678 5.679 1.00 86.88 82 GLY A N 1
ATOM 617 C CA . GLY A 1 82 ? -9.049 11.386 6.361 1.00 86.88 82 GLY A CA 1
ATOM 618 C C . GLY A 1 82 ? -8.937 10.122 7.221 1.00 86.88 82 GLY A C 1
ATOM 619 O O . GLY A 1 82 ? -7.983 9.975 7.984 1.00 86.88 82 GLY A O 1
ATOM 620 N N . ASP A 1 83 ? -9.888 9.200 7.059 1.00 90.38 83 ASP A N 1
ATOM 621 C CA . ASP A 1 83 ? -9.922 7.921 7.789 1.00 90.38 83 ASP A CA 1
ATOM 622 C C . ASP A 1 83 ? -8.940 6.873 7.244 1.00 90.38 83 ASP A C 1
ATOM 624 O O . ASP A 1 83 ? -8.790 5.792 7.821 1.00 90.38 83 ASP A O 1
ATOM 628 N N . TRP A 1 84 ? -8.300 7.158 6.109 1.00 91.62 84 TRP A N 1
ATOM 629 C CA . TRP A 1 84 ? -7.374 6.241 5.466 1.00 91.62 84 TRP A CA 1
ATOM 630 C C . TRP A 1 84 ? -5.943 6.515 5.899 1.00 91.62 84 TRP A C 1
ATOM 632 O O . TRP A 1 84 ? -5.442 7.637 5.825 1.00 91.62 84 TRP A O 1
ATOM 642 N N . THR A 1 85 ? -5.269 5.448 6.284 1.00 92.25 85 THR A N 1
ATOM 643 C CA . THR A 1 85 ? -3.822 5.370 6.404 1.00 92.25 85 THR A CA 1
ATOM 644 C C . THR A 1 85 ? -3.274 4.830 5.084 1.00 92.25 85 THR A C 1
ATOM 646 O O . THR A 1 85 ? -3.898 3.963 4.474 1.00 92.25 85 THR A O 1
ATOM 649 N N . TYR A 1 86 ? -2.128 5.326 4.627 1.00 88.88 86 TYR A N 1
ATOM 650 C CA . TYR A 1 86 ? -1.469 4.803 3.435 1.00 88.88 86 TYR A CA 1
ATOM 651 C C . TYR A 1 86 ? -0.000 4.481 3.681 1.00 88.88 86 TYR A C 1
ATOM 653 O O . TYR A 1 86 ? 0.655 5.126 4.499 1.00 88.88 86 TYR A O 1
ATOM 661 N N . ALA A 1 87 ? 0.494 3.505 2.928 1.00 88.31 87 ALA A N 1
ATOM 662 C CA . ALA A 1 87 ? 1.898 3.174 2.784 1.00 88.31 87 ALA A CA 1
ATOM 663 C C . ALA A 1 87 ? 2.229 3.096 1.292 1.00 88.31 87 ALA A C 1
ATOM 665 O O . ALA A 1 87 ? 1.488 2.485 0.520 1.00 88.31 87 ALA A O 1
ATOM 666 N N . VAL A 1 88 ? 3.327 3.726 0.890 1.00 84.00 88 VAL A N 1
ATOM 667 C CA . VAL A 1 88 ? 3.886 3.610 -0.457 1.00 84.00 88 VAL A CA 1
ATOM 668 C C . VAL A 1 88 ? 5.264 2.989 -0.333 1.00 84.00 88 VAL A C 1
ATOM 670 O O . VAL A 1 88 ? 6.117 3.554 0.353 1.00 84.00 88 VAL A O 1
ATOM 673 N N . ALA A 1 89 ? 5.460 1.839 -0.968 1.00 82.44 89 ALA A N 1
ATOM 674 C CA . ALA A 1 89 ? 6.760 1.200 -1.049 1.00 82.44 89 ALA A CA 1
ATOM 675 C C . ALA A 1 89 ? 7.603 1.817 -2.173 1.00 82.44 89 ALA A C 1
ATOM 677 O O . ALA A 1 89 ? 7.110 2.082 -3.274 1.00 82.44 89 ALA A O 1
ATOM 678 N N . TYR A 1 90 ? 8.873 2.027 -1.855 1.00 76.75 90 TYR A N 1
ATOM 679 C CA . TYR A 1 90 ? 9.947 2.436 -2.748 1.00 76.75 90 TYR A CA 1
ATOM 680 C C . TYR A 1 90 ? 11.081 1.428 -2.616 1.00 76.75 90 TYR A C 1
ATOM 682 O O . TYR A 1 90 ? 11.332 0.945 -1.513 1.00 76.75 90 TYR A O 1
ATOM 690 N N . GLY A 1 91 ? 11.794 1.167 -3.703 1.00 72.81 91 GLY A N 1
ATOM 691 C CA . GLY A 1 91 ? 12.794 0.109 -3.731 1.00 72.81 91 GLY A CA 1
ATOM 692 C C . GLY A 1 91 ? 12.163 -1.257 -3.961 1.00 72.81 91 GLY A C 1
ATOM 693 O O . GLY A 1 91 ? 10.938 -1.385 -4.071 1.00 72.81 91 GLY A O 1
ATOM 694 N N . GLY A 1 92 ? 13.019 -2.265 -4.033 1.00 69.94 92 GLY A N 1
ATOM 695 C CA . GLY A 1 92 ? 12.593 -3.634 -4.262 1.00 69.94 92 GLY A CA 1
ATOM 696 C C . GLY A 1 92 ? 12.170 -3.929 -5.704 1.00 69.94 92 GLY A C 1
ATOM 697 O O . GLY A 1 92 ? 12.151 -3.082 -6.597 1.00 69.94 92 GLY A O 1
ATOM 698 N N . ARG A 1 93 ? 11.868 -5.195 -5.944 1.00 65.12 93 ARG A N 1
ATOM 699 C CA . ARG A 1 93 ? 11.377 -5.798 -7.182 1.00 65.12 93 ARG A CA 1
ATOM 700 C C . ARG A 1 93 ? 9.856 -5.999 -7.133 1.00 65.12 93 ARG A C 1
ATOM 702 O O . ARG A 1 93 ? 9.273 -6.222 -6.070 1.00 65.12 93 ARG A O 1
ATOM 709 N N . PRO A 1 94 ? 9.189 -6.017 -8.299 1.00 61.03 94 PRO A N 1
ATOM 710 C CA . PRO A 1 94 ? 7.796 -6.441 -8.390 1.00 61.03 94 PRO A CA 1
ATOM 711 C C . PRO A 1 94 ? 7.580 -7.845 -7.800 1.00 61.03 94 PRO A C 1
ATOM 713 O O . PRO A 1 94 ? 8.345 -8.769 -8.087 1.00 61.03 94 PRO A O 1
ATOM 716 N N . GLY A 1 95 ? 6.511 -8.021 -7.016 1.00 66.62 95 GLY A N 1
ATOM 717 C CA . GLY A 1 95 ? 6.154 -9.309 -6.407 1.00 66.62 95 GLY A CA 1
ATOM 718 C C . GLY A 1 95 ? 6.863 -9.649 -5.091 1.00 66.62 95 GLY A C 1
ATOM 719 O O . GLY A 1 95 ? 6.824 -10.802 -4.674 1.00 66.62 95 GLY A O 1
ATOM 720 N N . GLU A 1 96 ? 7.501 -8.683 -4.430 1.00 75.62 96 GLU A N 1
ATOM 721 C CA . GLU A 1 96 ? 8.185 -8.901 -3.142 1.00 75.62 96 GLU A CA 1
ATOM 722 C C . GLU A 1 96 ? 7.268 -8.950 -1.925 1.00 75.62 96 GLU A C 1
ATOM 724 O O . GLU A 1 96 ? 7.649 -9.475 -0.877 1.00 75.62 96 GLU A O 1
ATOM 729 N N . PHE A 1 97 ? 6.055 -8.426 -2.060 1.00 75.56 97 PHE A N 1
ATOM 730 C CA . PHE A 1 97 ? 5.017 -8.571 -1.056 1.00 75.56 97 PHE A CA 1
ATOM 731 C C . PHE A 1 97 ? 4.140 -9.775 -1.399 1.00 75.56 97 PHE A C 1
ATOM 733 O O . PHE A 1 97 ? 3.631 -9.895 -2.514 1.00 75.56 97 PHE A O 1
ATOM 740 N N . ASP A 1 98 ? 3.940 -10.653 -0.419 1.00 76.81 98 ASP A N 1
ATOM 741 C CA . ASP A 1 98 ? 2.927 -11.702 -0.464 1.00 76.81 98 ASP A CA 1
ATOM 742 C C . ASP A 1 98 ? 1.512 -11.089 -0.430 1.00 76.81 98 ASP A C 1
ATOM 744 O O . ASP A 1 98 ? 1.316 -9.877 -0.305 1.00 76.81 98 ASP A O 1
ATOM 748 N N . SER A 1 99 ? 0.495 -11.944 -0.515 1.00 79.50 99 SER A N 1
ATOM 749 C CA . SER A 1 99 ? -0.915 -11.575 -0.439 1.00 79.50 99 SER A CA 1
ATOM 750 C C . SER A 1 99 ? -1.202 -10.538 0.667 1.00 79.50 99 SER A C 1
ATOM 752 O O . SER A 1 99 ? -0.836 -10.762 1.822 1.00 79.50 99 SER A O 1
ATOM 754 N N . PRO A 1 100 ? -1.955 -9.455 0.383 1.00 81.31 100 PRO A N 1
ATOM 755 C CA . PRO A 1 100 ? -2.386 -8.475 1.387 1.00 81.31 100 PRO A CA 1
ATOM 756 C C . PRO A 1 100 ? -3.439 -8.999 2.376 1.00 81.31 100 PRO A C 1
ATOM 758 O O . PRO A 1 100 ? -3.871 -8.267 3.272 1.00 81.31 100 PRO A O 1
ATOM 761 N N . GLU A 1 101 ? -3.904 -10.245 2.239 1.00 85.81 101 GLU A N 1
ATOM 762 C CA . GLU A 1 101 ? -4.903 -10.839 3.136 1.00 85.81 101 GLU A CA 1
ATOM 763 C C . GLU A 1 101 ? -4.560 -10.674 4.631 1.00 85.81 101 GLU A C 1
ATOM 765 O O . GLU A 1 101 ? -5.432 -10.205 5.376 1.00 85.81 101 GLU A O 1
ATOM 770 N N . PRO A 1 102 ? -3.325 -10.957 5.103 1.00 86.19 102 PRO A N 1
ATOM 771 C CA . PRO A 1 102 ? -2.927 -10.755 6.494 1.00 86.19 102 PRO A CA 1
ATOM 772 C C . PRO A 1 102 ? -3.099 -9.312 6.973 1.00 86.19 102 PRO A C 1
ATOM 774 O O . PRO A 1 102 ? -3.489 -9.098 8.123 1.00 86.19 102 PRO A O 1
ATOM 777 N N . VAL A 1 103 ? -2.882 -8.334 6.089 1.00 87.00 103 VAL A N 1
ATOM 778 C CA . VAL A 1 103 ? -2.996 -6.900 6.393 1.00 87.00 103 VAL A CA 1
ATOM 779 C C . VAL A 1 103 ? -4.445 -6.522 6.710 1.00 87.00 103 VAL A C 1
ATOM 781 O O . VAL A 1 103 ? -4.691 -5.696 7.586 1.00 87.00 103 VAL A O 1
ATOM 784 N N . SER A 1 104 ? -5.421 -7.177 6.074 1.00 91.62 104 SER A N 1
ATOM 785 C CA . SER A 1 104 ? -6.859 -6.910 6.260 1.00 91.62 104 SER A CA 1
ATOM 786 C C . SER A 1 104 ? -7.506 -7.615 7.470 1.00 91.62 104 SER A C 1
ATOM 788 O O . SER A 1 104 ? -8.723 -7.531 7.678 1.00 91.62 104 SER A O 1
ATOM 790 N N . ARG A 1 105 ? -6.726 -8.336 8.290 1.00 89.25 105 ARG A N 1
ATOM 791 C CA . ARG A 1 105 ? -7.226 -8.988 9.517 1.00 89.25 105 ARG A CA 1
ATOM 792 C C . ARG A 1 105 ? -7.822 -7.968 10.492 1.00 89.25 105 ARG A C 1
ATOM 794 O O . ARG A 1 105 ? -7.390 -6.820 10.559 1.00 89.25 105 ARG A O 1
ATOM 801 N N . GLY A 1 106 ? -8.810 -8.406 11.272 1.00 90.06 106 GLY A N 1
ATOM 802 C CA . GLY A 1 106 ? -9.497 -7.549 12.247 1.00 90.06 106 GLY A CA 1
ATOM 803 C C . GLY A 1 106 ? -10.570 -6.635 11.646 1.00 90.06 106 GLY A C 1
ATOM 804 O O . GLY A 1 106 ? -10.951 -5.663 12.283 1.00 90.06 106 GLY A O 1
ATOM 805 N N . GLY A 1 107 ? -11.060 -6.933 10.435 1.00 90.94 107 GLY A N 1
ATOM 806 C CA . GLY A 1 107 ? -12.091 -6.123 9.768 1.00 90.94 107 GLY A CA 1
ATOM 807 C C . GLY A 1 107 ? -11.551 -4.839 9.133 1.00 90.94 107 GLY A C 1
ATOM 808 O O . GLY A 1 107 ? -12.301 -3.901 8.892 1.00 90.94 107 GLY A O 1
ATOM 809 N N . VAL A 1 108 ? -10.244 -4.786 8.871 1.00 94.06 108 VAL A N 1
ATOM 810 C CA . VAL A 1 108 ? -9.589 -3.645 8.227 1.00 94.06 108 VAL A CA 1
ATOM 811 C C . VAL A 1 108 ? -9.910 -3.673 6.738 1.00 94.06 108 VAL A C 1
ATOM 813 O O . VAL A 1 108 ? -9.773 -4.708 6.082 1.00 94.06 108 VAL A O 1
ATOM 816 N N . HIS A 1 109 ? -10.335 -2.533 6.202 1.00 95.12 109 HIS A N 1
ATOM 817 C CA . HIS A 1 109 ? -10.493 -2.354 4.762 1.00 95.12 109 HIS A CA 1
ATOM 818 C C . HIS A 1 109 ? -9.129 -2.062 4.156 1.00 95.12 109 HIS A C 1
ATOM 820 O O . HIS A 1 109 ? -8.490 -1.107 4.592 1.00 95.12 109 HIS A O 1
ATOM 826 N N . VAL A 1 110 ? -8.707 -2.837 3.160 1.00 94.12 110 VAL A N 1
ATOM 827 C CA . VAL A 1 110 ? -7.405 -2.673 2.503 1.00 94.12 110 VAL A CA 1
ATOM 828 C C . VAL A 1 110 ? -7.602 -2.587 0.997 1.00 94.12 110 VAL A C 1
ATOM 830 O O . VAL A 1 110 ? -8.163 -3.502 0.402 1.00 94.12 110 VAL A O 1
ATOM 833 N N . CYS A 1 111 ? -7.127 -1.509 0.383 1.00 92.75 111 CYS A N 1
ATOM 834 C CA . CYS A 1 111 ? -7.001 -1.382 -1.063 1.00 92.75 111 CYS A CA 1
ATOM 835 C C . CYS A 1 111 ? -5.517 -1.427 -1.434 1.00 92.75 111 CYS A C 1
ATOM 837 O O . CYS A 1 111 ? -4.726 -0.644 -0.909 1.00 92.75 111 CYS A O 1
ATOM 839 N N . LEU A 1 112 ? -5.167 -2.318 -2.351 1.00 90.38 112 LEU A N 1
ATOM 840 C CA . LEU A 1 112 ? -3.861 -2.417 -2.980 1.00 90.38 112 LEU A CA 1
ATOM 841 C C . LEU A 1 112 ? -3.931 -1.795 -4.375 1.00 90.38 112 LEU A C 1
ATOM 843 O O . LEU A 1 112 ? -4.837 -2.096 -5.156 1.00 90.38 112 LEU A O 1
ATOM 847 N N . LEU A 1 113 ? -2.948 -0.959 -4.675 1.00 85.81 113 LEU A N 1
ATOM 848 C CA . LEU A 1 113 ? -2.647 -0.436 -5.996 1.00 85.81 113 LEU A CA 1
ATOM 849 C C .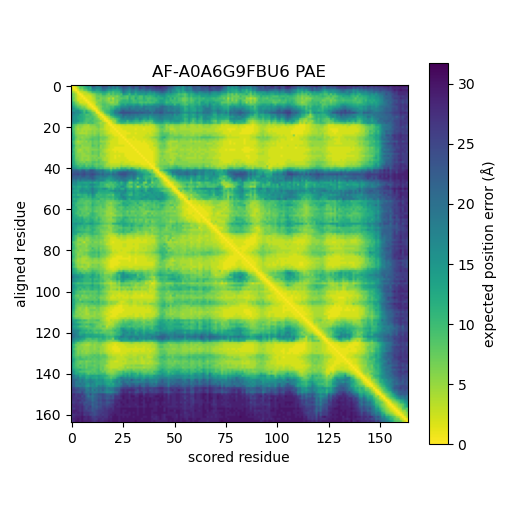 LEU A 1 113 ? -1.193 -0.788 -6.301 1.00 85.81 113 LEU A C 1
ATOM 851 O O . LEU A 1 113 ? -0.293 -0.344 -5.594 1.00 85.81 113 LEU A O 1
ATOM 855 N N . GLU A 1 114 ? -0.967 -1.573 -7.342 1.00 81.75 114 GLU A N 1
ATOM 856 C CA . GLU A 1 114 ? 0.373 -2.019 -7.722 1.00 81.75 114 GLU A CA 1
ATOM 857 C C . GLU A 1 114 ? 0.629 -1.692 -9.185 1.00 81.75 114 GLU A C 1
ATOM 859 O O . GLU A 1 114 ? -0.246 -1.915 -10.033 1.00 81.75 114 GLU A O 1
ATOM 864 N N . TYR A 1 115 ? 1.818 -1.160 -9.472 1.00 76.69 115 TYR A N 1
ATOM 865 C CA . TYR A 1 115 ? 2.261 -0.860 -10.824 1.00 76.69 115 TYR A CA 1
ATOM 866 C C . TYR A 1 115 ? 3.750 -1.005 -11.030 1.00 76.69 115 TYR A C 1
ATOM 868 O O . TYR A 1 115 ? 4.526 -0.745 -10.124 1.00 76.69 115 TYR A O 1
ATOM 876 N N . ASP A 1 116 ? 4.100 -1.356 -12.262 1.00 71.50 116 ASP A N 1
ATOM 877 C CA . ASP A 1 116 ? 5.457 -1.542 -12.760 1.00 71.50 116 ASP A CA 1
ATOM 878 C C . ASP A 1 116 ? 5.655 -0.578 -13.946 1.00 71.50 116 ASP A C 1
ATOM 880 O O . ASP A 1 116 ? 4.956 -0.699 -14.965 1.00 71.50 116 ASP A O 1
ATOM 884 N N . GLU A 1 117 ? 6.541 0.419 -13.789 1.00 65.31 117 GLU A N 1
ATOM 885 C CA . GLU A 1 117 ? 6.848 1.390 -14.858 1.00 65.31 117 GLU A CA 1
ATOM 886 C C . GLU A 1 117 ? 7.633 0.765 -16.014 1.00 65.31 117 GLU A C 1
ATOM 888 O O . GLU A 1 117 ? 7.452 1.198 -17.156 1.00 65.31 117 GLU A O 1
ATOM 893 N N . ASP A 1 118 ? 8.437 -0.275 -15.768 1.00 62.50 118 ASP A N 1
ATOM 894 C CA . ASP A 1 118 ? 9.262 -0.916 -16.801 1.00 62.50 118 ASP A CA 1
ATOM 895 C C . ASP A 1 118 ? 8.394 -1.654 -17.823 1.00 62.50 118 ASP A C 1
ATOM 897 O O . ASP A 1 118 ? 8.734 -1.769 -19.003 1.00 62.50 118 ASP A O 1
ATOM 901 N N . ASN A 1 119 ? 7.200 -2.071 -17.405 1.00 61.56 119 ASN A N 1
ATOM 902 C CA . ASN A 1 119 ? 6.188 -2.639 -18.289 1.00 61.56 119 ASN A CA 1
ATOM 903 C C . ASN A 1 119 ? 5.470 -1.578 -19.159 1.00 61.56 119 ASN A C 1
ATOM 905 O O . ASN A 1 119 ? 4.542 -1.898 -19.905 1.00 61.56 119 ASN A O 1
ATOM 909 N N . GLY A 1 120 ? 5.858 -0.299 -19.061 1.00 59.34 120 GLY A N 1
ATOM 910 C CA . GLY A 1 120 ? 5.362 0.797 -19.898 1.00 59.34 120 GLY A CA 1
ATOM 911 C C . GLY A 1 120 ? 3.900 1.187 -19.650 1.00 59.34 120 GLY A C 1
ATOM 912 O O . GLY A 1 120 ? 3.285 1.836 -20.502 1.00 59.34 120 GLY A O 1
ATOM 913 N N . LYS A 1 121 ? 3.316 0.785 -18.513 1.00 59.03 121 LYS A N 1
ATOM 914 C CA . LYS A 1 121 ? 1.908 1.040 -18.171 1.00 59.03 121 LYS A CA 1
ATOM 915 C C . LYS A 1 121 ? 1.787 2.341 -17.360 1.00 59.03 121 LYS A C 1
ATOM 917 O O . LYS A 1 121 ? 2.429 2.457 -16.321 1.00 59.03 121 LYS A O 1
ATOM 922 N N . PRO A 1 122 ? 0.975 3.327 -17.783 1.00 55.34 122 PRO A N 1
ATOM 923 C CA . PRO A 1 122 ? 0.826 4.568 -17.028 1.00 55.34 122 PRO A CA 1
ATOM 924 C C . PRO A 1 122 ? -0.131 4.388 -15.837 1.00 55.34 122 PRO A C 1
ATOM 926 O O . PRO A 1 122 ? -1.332 4.349 -16.078 1.00 55.34 122 PRO A O 1
ATOM 929 N N . VAL A 1 123 ? 0.380 4.383 -14.588 1.00 60.41 123 VAL A N 1
ATOM 930 C CA . VAL A 1 123 ? -0.398 4.513 -13.317 1.00 60.41 123 VAL A CA 1
ATOM 931 C C . VAL A 1 123 ? -1.401 3.323 -13.113 1.00 60.41 123 VAL A C 1
ATOM 933 O O . VAL A 1 123 ? -1.718 2.639 -14.081 1.00 60.41 123 VAL A O 1
ATOM 936 N N . PRO A 1 124 ? -1.799 2.879 -11.893 1.00 66.50 124 PRO A N 1
ATOM 937 C CA . PRO A 1 124 ? -1.673 1.444 -11.607 1.00 66.50 124 PRO A CA 1
ATOM 938 C C . PRO A 1 124 ? -2.452 0.440 -12.487 1.00 66.50 124 PRO A C 1
ATOM 940 O O . PRO A 1 124 ? -3.644 0.603 -12.707 1.00 66.50 124 PRO A O 1
ATOM 943 N N . PRO A 1 125 ? -1.809 -0.634 -12.991 1.00 75.25 125 PRO A N 1
ATOM 944 C CA . PRO A 1 125 ? -2.414 -1.690 -13.786 1.00 75.25 125 PRO A CA 1
ATOM 945 C C . PRO A 1 125 ? -3.119 -2.766 -12.965 1.00 75.25 125 PRO A C 1
ATOM 947 O O . PRO A 1 125 ? -3.911 -3.485 -13.577 1.00 75.25 125 PRO A O 1
ATOM 950 N N . HIS A 1 126 ? -2.847 -2.901 -11.661 1.00 80.44 126 HIS A N 1
ATOM 951 C CA . HIS A 1 126 ? -3.484 -3.874 -10.771 1.00 80.44 126 HIS A CA 1
ATOM 952 C C . HIS A 1 126 ? -4.112 -3.184 -9.553 1.00 80.44 126 HIS A C 1
ATOM 954 O O . HIS A 1 126 ? -3.489 -2.354 -8.887 1.00 80.44 126 HIS A O 1
ATOM 960 N N . PHE A 1 127 ? -5.368 -3.537 -9.281 1.00 86.56 127 PHE A N 1
ATOM 961 C CA . PHE A 1 127 ? -6.104 -3.148 -8.086 1.00 86.56 127 PHE A CA 1
ATOM 962 C C . PHE A 1 127 ? -6.634 -4.391 -7.383 1.00 86.56 127 PHE A C 1
ATOM 964 O O . PHE A 1 127 ? -7.202 -5.277 -8.027 1.00 86.56 127 PHE A O 1
ATOM 971 N N . ALA A 1 128 ? -6.556 -4.402 -6.057 1.00 90.44 128 ALA A N 1
ATOM 972 C CA . ALA A 1 128 ? -7.232 -5.394 -5.240 1.00 90.44 128 ALA A CA 1
ATOM 973 C C . ALA A 1 128 ? -7.796 -4.775 -3.959 1.00 90.44 128 ALA A C 1
ATOM 975 O O . ALA A 1 128 ? -7.231 -3.852 -3.381 1.00 90.44 128 ALA A O 1
ATOM 976 N N . TYR A 1 129 ? -8.930 -5.294 -3.508 1.00 92.81 129 TYR A N 1
ATOM 977 C CA . TYR A 1 129 ? -9.613 -4.878 -2.296 1.00 92.81 129 TYR A CA 1
ATOM 978 C C . TYR A 1 129 ? -9.855 -6.085 -1.395 1.00 92.81 129 TYR A C 1
ATOM 980 O O . TYR A 1 129 ? -10.416 -7.102 -1.816 1.00 92.81 129 TYR A O 1
ATOM 988 N N . PHE A 1 130 ? -9.458 -5.940 -0.135 1.00 94.25 130 PHE A N 1
ATOM 989 C CA . PHE A 1 130 ? -9.530 -6.961 0.895 1.00 94.25 130 PHE A CA 1
ATOM 990 C C . PHE A 1 130 ? -10.268 -6.438 2.119 1.00 94.25 130 PHE A C 1
ATOM 992 O O . PHE A 1 130 ? -10.194 -5.259 2.479 1.00 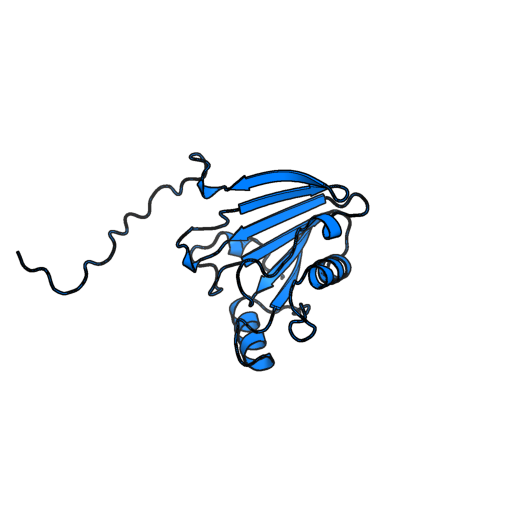94.25 130 PHE A O 1
ATOM 999 N N . HIS A 1 131 ? -10.959 -7.347 2.793 1.00 94.06 131 HIS A N 1
ATOM 1000 C CA . HIS A 1 131 ? -11.601 -7.072 4.065 1.00 94.06 131 HIS A CA 1
ATOM 1001 C C . HIS A 1 131 ? -11.717 -8.360 4.877 1.00 94.06 131 HIS A C 1
ATOM 1003 O O . HIS A 1 131 ? -12.140 -9.393 4.359 1.00 94.06 131 HIS A O 1
ATOM 1009 N N . ALA A 1 132 ? -11.366 -8.286 6.163 1.00 91.56 132 ALA A N 1
ATOM 1010 C CA . ALA A 1 132 ? -11.441 -9.411 7.093 1.00 91.56 132 ALA A CA 1
ATOM 1011 C C . ALA A 1 132 ? -10.672 -10.660 6.613 1.00 91.56 132 ALA A C 1
ATOM 1013 O O . ALA A 1 132 ? -11.186 -11.778 6.671 1.00 91.56 132 ALA A O 1
ATOM 1014 N N . ALA A 1 133 ? -9.430 -10.458 6.164 1.00 90.62 133 ALA A N 1
ATOM 1015 C CA . ALA A 1 133 ? -8.536 -11.500 5.652 1.00 90.62 133 ALA A CA 1
ATOM 1016 C C . ALA A 1 133 ? -9.062 -12.240 4.418 1.00 90.62 133 ALA A C 1
ATOM 1018 O O . ALA A 1 133 ? -8.807 -13.430 4.253 1.00 90.62 133 ALA A O 1
ATOM 1019 N N . ARG A 1 134 ? -9.842 -11.555 3.577 1.00 90.31 134 ARG A N 1
ATOM 1020 C CA . ARG A 1 134 ? -10.401 -12.129 2.352 1.00 90.31 134 ARG A CA 1
ATOM 1021 C C . ARG A 1 134 ? -10.333 -11.135 1.198 1.00 90.31 134 ARG A C 1
ATOM 1023 O O . ARG A 1 134 ? -10.644 -9.960 1.418 1.00 90.31 134 ARG A O 1
ATOM 1030 N N . PRO A 1 135 ? -10.004 -11.591 -0.022 1.00 91.88 135 PRO A N 1
ATOM 1031 C CA . PRO A 1 135 ? -10.164 -10.791 -1.222 1.00 91.88 135 PRO A CA 1
ATOM 1032 C C . PRO A 1 135 ? -11.658 -10.620 -1.490 1.00 91.88 135 PRO A C 1
ATOM 1034 O O . PRO A 1 135 ? -12.427 -11.583 -1.488 1.00 91.88 135 PRO A O 1
ATOM 1037 N N . VAL A 1 136 ? -12.078 -9.377 -1.692 1.00 93.31 136 VAL A N 1
ATOM 1038 C CA . VAL A 1 136 ? -13.461 -9.029 -2.036 1.00 93.31 136 VAL A CA 1
ATOM 1039 C C . VAL A 1 136 ? -13.569 -8.719 -3.525 1.00 93.31 136 VAL A C 1
ATOM 1041 O O . VAL A 1 136 ? -14.531 -9.131 -4.169 1.00 93.31 136 VAL A O 1
ATOM 1044 N N . SER A 1 137 ? -12.579 -8.026 -4.087 1.00 90.12 137 SER A N 1
ATOM 1045 C CA . SER A 1 137 ? -12.470 -7.798 -5.527 1.00 90.12 137 SER A CA 1
ATOM 1046 C C . SER A 1 137 ? -11.018 -7.593 -5.940 1.00 90.12 137 SER A C 1
ATOM 1048 O O . SER A 1 137 ? -10.210 -7.090 -5.167 1.00 90.12 137 SER A O 1
ATOM 1050 N N . ALA A 1 138 ? -10.686 -7.977 -7.168 1.00 87.94 138 ALA A N 1
ATOM 1051 C CA . ALA A 1 138 ? -9.406 -7.671 -7.787 1.00 87.94 138 ALA A CA 1
ATOM 1052 C C . ALA A 1 138 ? -9.598 -7.575 -9.297 1.00 87.94 138 ALA A C 1
ATOM 1054 O O . ALA A 1 138 ? -10.372 -8.341 -9.876 1.00 87.94 138 ALA A O 1
ATOM 1055 N N . PHE A 1 139 ? -8.930 -6.621 -9.930 1.00 82.1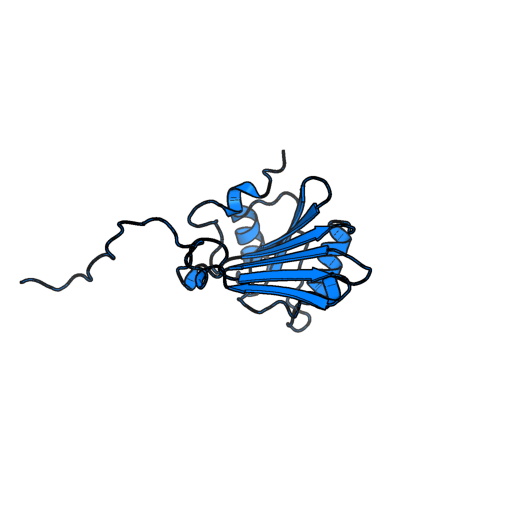2 139 PHE A N 1
ATOM 1056 C CA . PHE A 1 139 ? -8.955 -6.478 -11.376 1.00 82.12 139 PHE A CA 1
ATOM 1057 C C . PHE A 1 139 ? -7.697 -5.791 -11.883 1.00 82.12 139 PHE A C 1
ATOM 1059 O O . PHE A 1 139 ? -7.068 -4.963 -11.225 1.00 82.12 139 PHE A O 1
ATOM 1066 N N . ASN A 1 140 ? -7.356 -6.147 -13.113 1.00 76.19 140 ASN A N 1
ATOM 1067 C CA . ASN A 1 140 ? -6.305 -5.496 -13.859 1.00 76.19 140 ASN A CA 1
ATOM 1068 C C . ASN A 1 140 ? -6.897 -4.276 -14.571 1.00 76.19 140 ASN A C 1
ATOM 1070 O O . ASN A 1 140 ? -7.579 -4.432 -15.581 1.00 76.19 140 ASN A O 1
ATOM 1074 N N . MET A 1 141 ? -6.630 -3.072 -14.063 1.00 70.19 141 MET A N 1
ATOM 1075 C CA . MET A 1 141 ? -7.127 -1.808 -14.625 1.00 70.19 141 MET A CA 1
ATOM 1076 C C . MET A 1 141 ? -6.741 -1.625 -16.099 1.00 70.19 141 MET A C 1
ATOM 1078 O O . MET A 1 141 ? -7.517 -1.091 -16.876 1.00 70.19 141 MET A O 1
ATOM 1082 N N . HIS A 1 142 ? -5.592 -2.153 -16.526 1.00 62.72 142 HIS A N 1
ATOM 1083 C CA . HIS A 1 142 ? -5.154 -2.087 -17.926 1.00 62.72 142 HIS A CA 1
ATOM 1084 C C . HIS A 1 142 ? -5.932 -3.004 -18.892 1.00 62.72 142 HIS A C 1
ATOM 1086 O O . HIS A 1 142 ? -5.804 -2.850 -20.105 1.00 62.72 142 HIS A O 1
ATOM 1092 N N . LEU A 1 143 ? -6.694 -3.977 -18.378 1.00 58.66 143 LEU A N 1
ATOM 1093 C CA . LEU A 1 143 ? -7.584 -4.826 -19.182 1.00 58.66 143 LEU A CA 1
ATOM 1094 C C . LEU A 1 143 ? -9.010 -4.263 -19.242 1.00 58.66 143 LEU A C 1
ATOM 1096 O O . LEU A 1 143 ? -9.830 -4.764 -20.012 1.00 58.66 143 LEU A O 1
ATOM 1100 N N . ASP A 1 144 ? -9.298 -3.219 -18.462 1.00 56.38 144 ASP A N 1
ATOM 1101 C CA . ASP A 1 144 ? -10.543 -2.474 -18.550 1.00 56.38 144 ASP A CA 1
ATOM 1102 C C . ASP A 1 144 ? -10.401 -1.353 -19.590 1.00 56.38 144 ASP A C 1
ATOM 1104 O O . ASP A 1 144 ? -9.644 -0.393 -19.427 1.00 56.38 144 ASP A O 1
ATOM 1108 N N . ALA A 1 145 ? -11.154 -1.468 -20.686 1.00 53.16 145 ALA A N 1
ATOM 1109 C CA . ALA A 1 145 ? -11.144 -0.484 -21.762 1.00 53.16 145 ALA A CA 1
ATOM 1110 C C . ALA A 1 145 ? -11.627 0.911 -21.312 1.00 53.16 145 ALA A C 1
ATOM 1112 O O . ALA A 1 145 ? -11.337 1.894 -21.996 1.00 53.16 145 ALA A O 1
ATOM 1113 N N . SER A 1 146 ? -12.329 1.032 -20.176 1.00 56.09 146 SER A N 1
ATOM 1114 C CA . SER A 1 146 ? -12.733 2.325 -19.612 1.00 56.09 146 SER A CA 1
ATOM 1115 C C . SER A 1 146 ? -11.589 3.066 -18.915 1.00 56.09 146 SER A C 1
ATOM 1117 O O . SER A 1 146 ? -11.713 4.264 -18.670 1.00 56.09 146 SER A O 1
ATOM 1119 N N . TRP A 1 147 ? -10.494 2.372 -18.595 1.00 50.12 147 TRP A N 1
ATOM 1120 C CA . TRP A 1 147 ? -9.280 2.926 -17.980 1.00 50.12 147 TRP A CA 1
ATOM 1121 C C . TRP A 1 147 ? -8.157 3.175 -18.997 1.00 50.12 147 TRP A C 1
ATOM 1123 O O . TRP A 1 147 ? -7.035 3.534 -18.639 1.00 50.12 147 TRP A O 1
ATOM 1133 N N . GLY A 1 148 ? -8.471 3.051 -20.290 1.00 46.47 148 GLY A N 1
ATOM 1134 C CA . GLY A 1 148 ? -7.570 3.392 -21.378 1.00 46.47 148 GLY A CA 1
ATOM 1135 C C . GLY A 1 148 ? -7.196 4.872 -21.364 1.00 46.47 148 GLY A C 1
ATOM 1136 O O . GLY A 1 148 ? -8.031 5.757 -21.555 1.00 46.47 148 GLY A O 1
ATOM 1137 N N . TYR A 1 149 ? -5.906 5.130 -21.190 1.00 45.41 149 TYR A N 1
ATOM 1138 C CA . TYR A 1 149 ? -5.272 6.411 -21.456 1.00 45.41 149 TYR A CA 1
ATOM 1139 C C . TYR A 1 149 ? -5.751 7.002 -22.800 1.00 45.41 149 TYR A C 1
ATOM 1141 O O . TYR A 1 149 ? -5.517 6.425 -23.865 1.00 45.41 149 TYR A O 1
ATOM 1149 N N . GLN A 1 150 ? -6.403 8.173 -22.767 1.00 47.41 150 GLN A N 1
ATOM 1150 C CA . GLN A 1 150 ? -6.704 8.953 -23.971 1.00 47.41 150 GLN A CA 1
ATOM 1151 C C . GLN A 1 150 ? -5.416 9.595 -24.514 1.00 47.41 150 GLN A C 1
ATOM 1153 O O . GLN A 1 150 ? -5.157 10.776 -24.316 1.00 47.41 150 GLN A O 1
ATOM 1158 N N . GLY A 1 151 ? -4.613 8.790 -25.211 1.00 39.78 151 GLY A N 1
ATOM 1159 C CA . GLY A 1 151 ? -3.638 9.229 -26.206 1.00 39.78 151 GLY A CA 1
ATOM 1160 C C . GLY A 1 151 ? -2.351 9.870 -25.684 1.00 39.78 151 GLY A C 1
ATOM 1161 O O . GLY A 1 151 ? -2.318 11.035 -25.300 1.00 39.78 151 GLY A O 1
ATOM 1162 N N . SER A 1 152 ? -1.231 9.162 -25.853 1.00 41.47 152 SER A N 1
ATOM 1163 C CA . SER A 1 152 ? 0.041 9.811 -26.168 1.00 41.47 152 SER A CA 1
ATOM 1164 C C . SER A 1 152 ? 0.237 9.565 -27.638 1.00 41.47 152 SER A C 1
ATOM 1166 O O . SER A 1 152 ? 0.543 8.451 -28.058 1.00 41.47 152 SER A O 1
ATOM 1168 N N . SER A 1 153 ? 0.098 10.625 -28.412 1.00 40.12 153 SER A N 1
ATOM 1169 C CA . SER A 1 153 ? 0.611 10.735 -29.769 1.00 40.12 153 SER A CA 1
ATOM 1170 C C . SER A 1 153 ? 2.149 10.756 -29.779 1.00 40.12 153 SER A C 1
ATOM 1172 O O . SER A 1 153 ? 2.755 11.634 -30.387 1.00 40.12 153 SER A O 1
ATOM 1174 N N . ALA A 1 154 ? 2.800 9.845 -29.060 1.00 40.22 154 ALA A N 1
ATOM 1175 C CA . ALA A 1 154 ? 4.238 9.671 -29.120 1.00 40.22 154 ALA A CA 1
ATOM 1176 C C . ALA A 1 154 ? 4.500 8.461 -30.011 1.00 40.22 154 ALA A C 1
ATOM 1178 O O . ALA A 1 154 ? 4.521 7.320 -29.558 1.00 40.22 154 ALA A O 1
ATOM 1179 N N . THR A 1 155 ? 4.651 8.722 -31.308 1.00 38.94 155 THR A N 1
ATOM 1180 C CA . THR A 1 155 ? 5.291 7.774 -32.218 1.00 38.94 155 THR A CA 1
ATOM 1181 C C . THR A 1 155 ? 6.635 7.379 -31.596 1.00 38.94 155 THR A C 1
ATOM 1183 O O . THR A 1 155 ? 7.414 8.283 -31.277 1.00 38.94 155 THR A O 1
ATOM 1186 N N . PRO A 1 156 ? 6.931 6.083 -31.393 1.00 43.22 156 PRO A N 1
ATOM 1187 C CA . PRO A 1 156 ? 8.225 5.680 -30.861 1.00 43.22 156 PRO A CA 1
ATOM 1188 C C . PRO A 1 156 ? 9.338 6.204 -31.784 1.00 43.22 156 PRO A C 1
ATOM 1190 O O . PRO A 1 156 ? 9.165 6.190 -33.011 1.00 43.22 156 PRO A O 1
ATOM 1193 N N . PRO A 1 157 ? 10.468 6.697 -31.243 1.00 40.53 157 PRO A N 1
ATOM 1194 C CA . PRO A 1 157 ? 11.572 7.141 -32.075 1.00 40.53 157 PRO A CA 1
ATOM 1195 C C . PRO A 1 157 ? 12.040 5.969 -32.941 1.00 40.53 157 PRO A C 1
ATOM 1197 O O . PRO A 1 157 ? 12.337 4.879 -32.453 1.00 40.53 157 PRO A O 1
ATOM 1200 N N . ARG A 1 158 ? 12.067 6.190 -34.258 1.00 43.88 158 ARG A N 1
ATOM 1201 C CA . ARG A 1 158 ? 12.593 5.214 -35.213 1.00 43.88 158 ARG A CA 1
ATOM 1202 C C . ARG A 1 158 ? 14.068 4.946 -34.882 1.00 43.88 158 ARG A C 1
ATOM 1204 O O . ARG A 1 158 ? 14.808 5.913 -34.688 1.00 43.88 158 ARG A O 1
ATOM 1211 N N . PRO A 1 159 ? 14.524 3.681 -34.877 1.00 38.41 159 PRO A N 1
ATOM 1212 C CA . PRO A 1 159 ? 15.937 3.385 -34.709 1.00 38.41 159 PRO A CA 1
ATOM 1213 C C . PRO A 1 159 ? 16.749 4.033 -35.847 1.00 38.41 159 PRO A C 1
ATOM 1215 O O . PRO A 1 159 ? 16.299 4.037 -37.003 1.00 38.41 159 PRO A O 1
ATOM 1218 N N . PRO A 1 160 ? 17.930 4.601 -35.552 1.00 35.81 160 PRO A N 1
ATOM 1219 C CA . PRO A 1 160 ? 18.769 5.222 -36.567 1.00 35.81 160 PRO A CA 1
ATOM 1220 C C . PRO A 1 160 ? 19.254 4.147 -37.550 1.00 35.81 160 PRO A C 1
ATOM 1222 O O . PRO A 1 160 ? 20.005 3.254 -37.174 1.00 35.81 160 PRO A O 1
ATOM 1225 N N . GLY A 1 161 ? 18.814 4.215 -38.813 1.00 46.59 161 GLY A N 1
ATOM 1226 C CA . GLY A 1 161 ? 19.332 3.320 -39.857 1.00 46.59 161 GLY A CA 1
ATOM 1227 C C . GLY A 1 161 ? 18.463 3.089 -41.094 1.00 46.59 161 GLY A C 1
ATOM 1228 O O . GLY A 1 161 ? 18.989 2.647 -42.108 1.00 46.59 161 GLY A O 1
ATOM 1229 N N . CYS A 1 162 ? 17.167 3.409 -41.083 1.00 43.38 162 CYS A N 1
ATOM 1230 C CA . CYS A 1 162 ? 16.328 3.215 -42.274 1.00 43.38 162 CYS A CA 1
ATOM 1231 C C . CYS A 1 162 ? 16.264 4.488 -43.134 1.00 43.38 162 CYS A C 1
ATOM 1233 O O . CYS A 1 162 ? 15.480 5.394 -42.848 1.00 43.38 162 CYS A O 1
ATOM 1235 N N . ARG A 1 163 ? 17.080 4.549 -44.195 1.00 48.41 163 ARG A N 1
ATOM 1236 C CA . ARG A 1 163 ? 16.826 5.412 -45.363 1.00 48.41 163 ARG A CA 1
ATOM 1237 C C . ARG A 1 163 ? 16.002 4.633 -46.396 1.00 48.41 163 ARG A C 1
ATOM 1239 O O . ARG A 1 163 ? 16.127 3.415 -46.471 1.00 48.41 163 ARG A O 1
ATOM 1246 N N . THR A 1 164 ? 15.141 5.372 -47.094 1.00 64.69 164 THR A N 1
ATOM 1247 C CA . THR A 1 164 ? 14.181 4.945 -48.133 1.00 64.69 164 THR A CA 1
ATOM 1248 C C . THR A 1 164 ? 14.790 4.121 -49.248 1.00 64.69 164 THR A C 1
ATOM 1250 O O . THR A 1 164 ? 15.895 4.512 -49.691 1.00 64.69 164 THR A O 1
#

Nearest PDB structures (foldseek):
  6fo2-assembly1_B  TM=3.468E-01  e=1.828E+00  Bos taurus
  8e73-assembly1_B  TM=3.219E-01  e=2.670E+00  Vigna radiata
  8bep-assembly1_K  TM=3.059E-01  e=3.899E+00  Arabidopsis thaliana
  6dlg-assembly1_A  TM=2.023E-01  e=6.459E+00  Mus musculus
  2qy2-assembly2_B  TM=1.487E-01  e=4.423E+00  Mimivirus

Solvent-accessible surface area (backbone atoms only — not comparable to full-atom values): 9517 Å² total; per-residue (Å²): 132,80,81,66,76,70,59,66,76,44,86,81,61,74,48,86,58,32,41,49,34,40,39,32,34,87,57,53,47,66,58,48,48,56,42,50,42,75,28,46,70,66,70,94,78,54,59,59,42,79,43,71,91,54,49,67,61,65,42,50,50,50,35,25,74,73,52,75,34,44,62,55,24,33,41,29,38,60,45,73,61,87,76,32,18,33,37,36,42,38,57,40,61,88,80,43,59,52,76,64,36,75,58,7,46,91,66,18,42,31,40,40,39,35,34,45,46,82,79,71,52,86,60,58,39,34,39,37,34,28,44,55,49,33,83,75,48,70,50,51,39,76,79,36,80,90,65,58,79,86,72,78,95,65,76,76,83,74,74,92,79,83,77,135

pLDDT: mean 71.64, std 16.57, range [29.28, 95.12]

Radius of gyration: 17.28 Å; Cα contacts (8 Å, |Δi|>4): 304; chains: 1; bounding box: 38×34×61 Å

Secondary structure (DSSP, 8-state):
----GGGGGSSS-S-TT-EEEEEEESS-HHHHHHHHHTTB-S-TT--EEE-TT--HHHHHHHHHHHHSSGGG-EEEEEEEETTEEEEEEEES-TT-B--SGGGGTTT-EEEEEEE-TTTT-SS-SEEEEEESSSEEEEEEGGG-GGG-------PPPPPTT---

Sequence (164 aa):
MTDGTTWLAARQSIAFGGHYVVLARGVSPDELADRLAATVLYDTEHTAVTVGDHTGESLSELINDTYGDYYDGIGLRLGRNGDWTYAVAYGGRPGEFDSPEPVSRGGVHVCLLEYDEDNGKPVPPHFAYFHAARPVSAFNMHLDASWGYQGSSATPPRPPGCRT